Protein AF-A0A2M8NFA5-F1 (afdb_monomer_lite)

pLDDT: mean 77.97, std 10.09, range [34.38, 91.25]

Sequence (150 aa):
ASVTVLPGNRGNPVFRAIYAFKERSLENIYRLFPDPESSLLAGILLGVDTGLTKELQEAFKNTGTAHIIAISGFNISIIAALFVTFFSRFLGERRGRLLAILGIALYTFLVGADAAVVRAAIMGTLALLARQVGRRQMALNTLLGVALIM

Foldseek 3Di:
DDDDDDPDPDDDVLLVVLQVVLVVVLVVLCVVDPPPVSLQCCCAQQVRNVSDDPVNCVVCVVVVNNCNSHHALVSLLVLLVVQQVVQCVPVNNPRSLVRSLVVLVSSCVRSPVPPRSVLSSQLSNVVSVCVVVVHDDDSVVSVVVSVVVD

Secondary structure (DSSP, 8-state):
------S-S---HHHHHHHHHHHHHHHHHHHHS-TTHHHHHHHHHH---TT--HHHHHHHHHTT-HHHHS--HHHHHHHHHHHHHHHHHHH-HHHHHHHHHHHHHHHHHHHT--HHHHHHHHHHHHHHHHHHTTPPPPHHHHHHHHHHH-

Structure (mmCIF, N/CA/C/O backbone):
data_AF-A0A2M8NFA5-F1
#
_entry.id   AF-A0A2M8NFA5-F1
#
loop_
_atom_site.group_PDB
_atom_site.id
_atom_site.type_symbol
_atom_site.label_atom_id
_atom_site.label_alt_id
_atom_site.label_comp_id
_atom_site.label_asym_id
_atom_site.label_entity_id
_atom_site.label_seq_id
_atom_site.pdbx_PDB_ins_code
_atom_site.Cartn_x
_atom_site.Cartn_y
_atom_site.Cartn_z
_atom_site.occupancy
_atom_site.B_iso_or_equiv
_atom_site.auth_seq_id
_atom_site.auth_comp_id
_atom_site.auth_asym_id
_atom_site.auth_atom_id
_atom_site.pdbx_PDB_model_num
ATOM 1 N N . ALA A 1 1 ? 7.467 -15.597 -14.859 1.00 35.34 1 ALA A N 1
ATOM 2 C CA . ALA A 1 1 ? 7.487 -16.810 -14.014 1.00 35.34 1 ALA A CA 1
ATOM 3 C C . ALA A 1 1 ? 6.550 -17.849 -14.624 1.00 35.34 1 ALA A C 1
ATOM 5 O O . ALA A 1 1 ? 5.408 -17.509 -14.909 1.00 35.34 1 ALA A O 1
ATOM 6 N N . SER A 1 2 ? 7.021 -19.068 -14.895 1.00 34.38 2 SER A N 1
ATOM 7 C CA . SER A 1 2 ? 6.199 -20.166 -15.423 1.00 34.38 2 SER A CA 1
ATOM 8 C C . SER A 1 2 ? 5.375 -20.783 -14.289 1.00 34.38 2 SER A C 1
ATOM 10 O O . SER A 1 2 ? 5.902 -21.476 -13.419 1.00 34.38 2 SER A O 1
ATOM 12 N N . VAL A 1 3 ? 4.072 -20.497 -14.263 1.00 57.66 3 VAL A N 1
ATOM 13 C CA . VAL A 1 3 ? 3.146 -21.077 -13.282 1.00 57.66 3 VAL A CA 1
ATOM 14 C C . VAL A 1 3 ? 2.940 -22.548 -13.639 1.00 57.66 3 VAL A C 1
ATOM 16 O O . VAL A 1 3 ? 2.313 -22.872 -14.644 1.00 57.66 3 VAL A O 1
ATOM 19 N N . THR A 1 4 ? 3.508 -23.450 -12.839 1.00 56.16 4 THR A N 1
ATOM 20 C CA . THR A 1 4 ? 3.311 -24.894 -13.008 1.00 56.16 4 THR A CA 1
ATOM 21 C C . THR A 1 4 ? 2.006 -25.276 -12.322 1.00 56.16 4 THR A C 1
ATOM 23 O O . THR A 1 4 ? 1.894 -25.201 -11.099 1.00 56.16 4 THR A O 1
ATOM 26 N N . VAL A 1 5 ? 0.994 -25.639 -13.110 1.00 64.38 5 VAL A N 1
ATOM 27 C CA . VAL A 1 5 ? -0.315 -26.044 -12.589 1.00 64.38 5 VAL A CA 1
ATOM 28 C C . VAL A 1 5 ? -0.183 -27.440 -11.985 1.00 64.38 5 VAL A C 1
ATOM 30 O O . VAL A 1 5 ? -0.030 -28.427 -12.701 1.00 64.38 5 VAL A O 1
ATOM 33 N N . LEU A 1 6 ? -0.218 -27.525 -10.654 1.00 65.12 6 LEU A N 1
ATOM 34 C CA . LEU A 1 6 ? -0.248 -28.805 -9.953 1.00 65.12 6 LEU A CA 1
ATOM 35 C C . LEU A 1 6 ? -1.628 -29.466 -10.141 1.00 65.12 6 LEU A C 1
ATOM 37 O O . LEU A 1 6 ? -2.653 -28.790 -10.007 1.00 65.12 6 LEU A O 1
A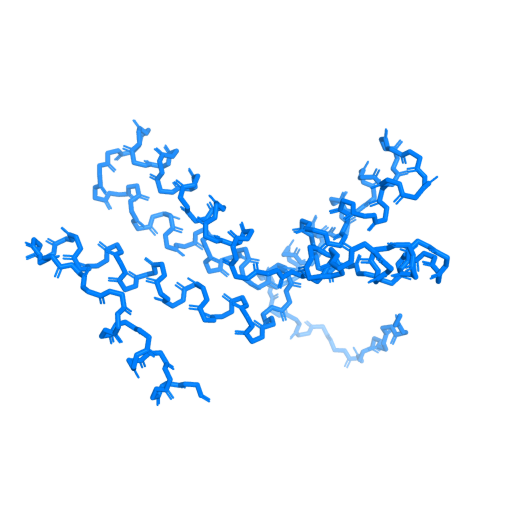TOM 41 N N . PRO A 1 7 ? -1.691 -30.776 -10.431 1.00 47.84 7 PRO A N 1
ATOM 42 C CA . PRO A 1 7 ? -2.951 -31.483 -10.607 1.00 47.84 7 PRO A CA 1
ATOM 43 C C . PRO A 1 7 ? -3.665 -31.614 -9.255 1.00 47.84 7 PRO A C 1
ATOM 45 O O . PRO A 1 7 ? -3.303 -32.427 -8.409 1.00 47.84 7 PRO A O 1
ATOM 48 N N . GLY A 1 8 ? -4.691 -30.791 -9.038 1.00 56.91 8 GLY A N 1
ATOM 49 C CA . GLY A 1 8 ? -5.527 -30.863 -7.845 1.00 56.91 8 GLY A CA 1
ATOM 50 C C . GLY A 1 8 ? -6.622 -29.802 -7.827 1.00 56.91 8 GLY A C 1
ATOM 51 O O . GLY A 1 8 ? -6.349 -28.610 -7.773 1.00 56.91 8 GLY A O 1
ATOM 52 N N . ASN A 1 9 ? -7.887 -30.224 -7.787 1.00 56.81 9 ASN A N 1
ATOM 53 C CA . ASN A 1 9 ? -9.048 -29.328 -7.681 1.00 56.81 9 ASN A CA 1
ATOM 54 C C . ASN A 1 9 ? -9.309 -28.863 -6.226 1.00 56.81 9 ASN A C 1
ATOM 56 O O . ASN A 1 9 ? -10.452 -28.696 -5.810 1.00 56.81 9 ASN A O 1
ATOM 60 N N . ARG A 1 10 ? -8.249 -28.724 -5.413 1.00 59.59 10 ARG A N 1
ATOM 61 C CA . ARG A 1 10 ? -8.302 -28.395 -3.972 1.00 59.59 10 ARG A CA 1
ATOM 62 C C . ARG A 1 10 ? -7.657 -27.039 -3.663 1.00 59.59 10 ARG A C 1
ATOM 64 O O . ARG A 1 10 ? -6.922 -26.898 -2.692 1.00 59.59 10 ARG A O 1
ATOM 71 N N . GLY A 1 11 ? -7.917 -26.035 -4.495 1.00 63.44 11 GLY A N 1
ATOM 72 C CA . GLY A 1 11 ? -7.564 -24.650 -4.178 1.00 63.44 11 GLY A CA 1
ATOM 73 C C . GLY A 1 11 ? -8.582 -24.038 -3.215 1.00 63.44 11 GLY A C 1
ATOM 74 O O . GLY A 1 11 ? -9.785 -24.219 -3.396 1.00 63.44 11 GLY A O 1
ATOM 75 N N . ASN A 1 12 ? -8.125 -23.296 -2.204 1.00 78.06 12 ASN A N 1
ATOM 76 C CA . ASN A 1 12 ? -9.026 -22.521 -1.350 1.00 78.06 12 ASN A CA 1
ATOM 77 C C . ASN A 1 12 ? -9.783 -21.489 -2.224 1.00 78.06 12 ASN A C 1
ATOM 79 O O . ASN A 1 12 ? -9.133 -20.694 -2.915 1.00 78.06 12 ASN A O 1
ATOM 83 N N . PRO A 1 13 ? -11.132 -21.484 -2.222 1.00 79.62 13 PRO A N 1
ATOM 84 C CA . PRO A 1 13 ? -11.934 -20.646 -3.116 1.00 79.62 13 PRO A CA 1
ATOM 85 C C . PRO A 1 13 ? -11.658 -19.149 -2.940 1.00 79.62 13 PRO A C 1
ATOM 87 O O . PRO A 1 13 ? -11.743 -18.395 -3.908 1.00 79.62 13 PRO A O 1
ATOM 90 N N . VAL A 1 14 ? -11.263 -18.725 -1.735 1.00 78.19 14 VAL A N 1
ATOM 91 C CA . VAL A 1 14 ? -10.894 -17.334 -1.444 1.00 78.19 14 VAL A CA 1
ATOM 92 C C . VAL A 1 14 ? -9.632 -16.942 -2.206 1.00 78.19 14 VAL A C 1
ATOM 94 O O . VAL A 1 14 ? -9.623 -15.934 -2.907 1.00 78.19 14 VAL A O 1
ATOM 97 N N . PHE A 1 15 ? -8.585 -17.766 -2.143 1.00 74.69 15 PHE A N 1
ATOM 98 C CA . PHE A 1 15 ? -7.342 -17.507 -2.873 1.00 74.69 15 PHE A CA 1
ATOM 99 C C . PHE A 1 15 ? -7.565 -17.525 -4.383 1.00 74.69 15 PHE A C 1
ATOM 101 O O . PHE A 1 15 ? -7.044 -16.665 -5.085 1.00 74.69 15 PHE A O 1
ATOM 108 N N . ARG A 1 16 ? -8.406 -18.437 -4.884 1.00 80.69 16 ARG A N 1
ATOM 109 C CA . ARG A 1 16 ? -8.787 -18.447 -6.301 1.00 80.69 16 ARG A CA 1
ATOM 110 C C . ARG A 1 16 ? -9.448 -17.132 -6.721 1.00 80.69 16 ARG A C 1
ATOM 112 O O . ARG A 1 16 ? -9.094 -16.594 -7.763 1.00 80.69 16 ARG A O 1
ATOM 119 N N . ALA A 1 17 ? -10.382 -16.613 -5.923 1.00 81.19 17 ALA A N 1
ATOM 120 C CA . ALA A 1 17 ? -11.039 -15.339 -6.208 1.00 81.19 17 ALA A CA 1
ATOM 121 C C . ALA A 1 17 ? -10.049 -14.161 -6.187 1.00 81.19 17 ALA A C 1
ATOM 123 O O . ALA A 1 17 ? -10.101 -13.306 -7.067 1.00 81.19 17 ALA A O 1
ATOM 124 N N . ILE A 1 18 ? -9.117 -14.147 -5.228 1.00 80.62 18 ILE A N 1
ATOM 125 C CA . ILE A 1 18 ? -8.066 -13.124 -5.127 1.00 80.62 18 ILE A CA 1
ATOM 126 C C . ILE A 1 18 ? -7.165 -13.141 -6.366 1.00 80.62 18 ILE A C 1
ATOM 128 O O . ILE A 1 18 ? -6.937 -12.092 -6.966 1.00 80.62 18 ILE A O 1
ATOM 132 N N . TYR A 1 19 ? -6.678 -14.314 -6.779 1.00 81.00 19 TYR A N 1
ATOM 133 C CA . TYR A 1 19 ? -5.815 -14.425 -7.956 1.00 81.00 19 TYR A CA 1
ATOM 134 C C . TYR A 1 19 ? -6.556 -14.093 -9.252 1.00 81.00 19 TYR A C 1
ATOM 136 O O . TYR A 1 19 ? -6.020 -13.357 -10.074 1.00 81.00 19 TYR A O 1
ATOM 144 N N . ALA A 1 20 ? -7.810 -14.527 -9.399 1.00 83.12 20 ALA A N 1
ATOM 145 C CA . ALA A 1 20 ? -8.634 -14.151 -10.548 1.00 83.12 20 ALA A CA 1
ATOM 146 C C . ALA A 1 20 ? -8.857 -12.628 -10.618 1.00 83.12 20 ALA A C 1
ATOM 148 O O . ALA A 1 20 ? -8.789 -12.030 -11.690 1.00 83.12 20 ALA A O 1
ATOM 149 N N . PHE A 1 21 ? -9.080 -11.975 -9.472 1.00 84.94 21 PHE A N 1
ATOM 150 C CA . PHE A 1 21 ? -9.185 -10.518 -9.407 1.00 84.94 21 PHE A CA 1
ATOM 151 C C . PHE A 1 21 ? -7.857 -9.824 -9.750 1.00 84.94 21 PHE A C 1
ATOM 153 O O . PHE A 1 21 ? -7.861 -8.818 -10.464 1.00 84.94 21 PHE A O 1
ATOM 160 N N . LYS A 1 22 ? -6.722 -10.370 -9.291 1.00 83.19 22 LYS A N 1
ATOM 161 C CA . LYS A 1 22 ? -5.381 -9.883 -9.649 1.00 83.19 22 LYS A CA 1
ATOM 162 C C . LYS A 1 22 ? -5.154 -9.951 -11.159 1.00 83.19 22 LYS A C 1
ATOM 164 O O . LYS A 1 22 ? -4.776 -8.946 -11.751 1.00 83.19 22 LYS A O 1
ATOM 169 N N . GLU A 1 23 ? -5.437 -11.094 -11.783 1.00 84.94 23 GLU A N 1
ATOM 170 C CA . GLU A 1 23 ? -5.310 -11.284 -13.235 1.00 84.94 23 GLU A CA 1
ATOM 171 C C . GLU A 1 23 ? -6.198 -10.316 -14.016 1.00 84.94 23 GLU A C 1
ATOM 173 O O . GLU A 1 23 ? -5.726 -9.654 -14.937 1.00 84.94 23 GLU A O 1
ATOM 178 N N . ARG A 1 24 ? -7.461 -10.153 -13.604 1.00 88.00 24 ARG A N 1
ATOM 179 C CA . ARG A 1 24 ? -8.380 -9.205 -14.244 1.00 88.00 24 ARG A CA 1
ATOM 180 C C . ARG A 1 24 ? -7.904 -7.758 -14.125 1.00 88.00 24 ARG A C 1
ATOM 182 O O . ARG A 1 24 ? -8.053 -6.978 -15.061 1.00 88.00 24 ARG A O 1
ATOM 189 N N . SER A 1 25 ? -7.333 -7.399 -12.978 1.00 85.88 25 SER A N 1
ATOM 190 C CA . SER A 1 25 ? -6.778 -6.063 -12.750 1.00 85.88 25 SER A CA 1
ATOM 191 C C . SER A 1 25 ? -5.541 -5.817 -13.613 1.00 85.88 25 SER A C 1
ATOM 193 O O . SER A 1 25 ? -5.435 -4.749 -14.208 1.00 85.88 25 SER A O 1
ATOM 195 N N . LEU A 1 26 ? -4.650 -6.809 -13.747 1.00 86.88 26 LEU A N 1
ATOM 196 C CA . LEU A 1 26 ? -3.503 -6.743 -14.660 1.00 86.88 26 LEU A CA 1
ATOM 197 C C . LEU A 1 26 ? -3.953 -6.573 -16.110 1.00 86.88 26 LEU A C 1
ATOM 199 O O . LEU A 1 26 ? -3.470 -5.679 -16.795 1.00 86.88 26 LEU A O 1
ATOM 203 N N . GLU A 1 27 ? -4.907 -7.391 -16.559 1.00 88.69 27 GLU A N 1
ATOM 204 C CA . GLU A 1 27 ? -5.457 -7.320 -17.916 1.00 88.69 27 GLU A CA 1
ATOM 205 C C . GLU A 1 27 ? -6.022 -5.923 -18.214 1.00 88.69 27 GLU A C 1
ATOM 207 O O . GLU A 1 27 ? -5.778 -5.362 -19.280 1.00 88.69 27 GLU A O 1
ATOM 212 N N . ASN A 1 28 ? -6.730 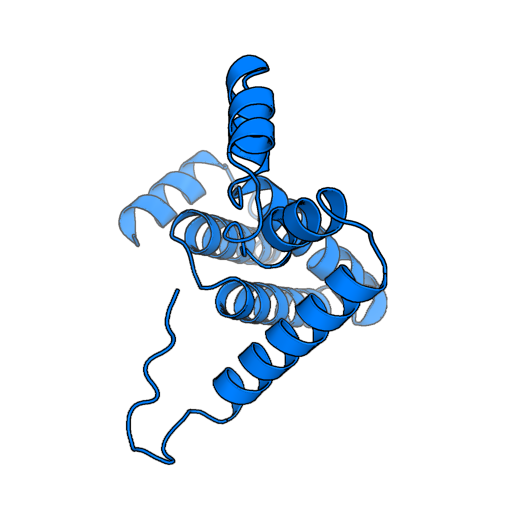-5.325 -17.252 1.00 90.19 28 ASN A N 1
ATOM 213 C CA . ASN A 1 28 ? -7.247 -3.966 -17.388 1.00 90.19 28 ASN A CA 1
ATOM 214 C C . ASN A 1 28 ? -6.129 -2.915 -17.440 1.00 90.19 28 ASN A C 1
ATOM 216 O O . ASN A 1 28 ? -6.202 -2.014 -18.270 1.00 90.19 28 ASN A O 1
ATOM 220 N N . ILE A 1 29 ? -5.098 -3.019 -16.595 1.00 88.44 29 ILE A N 1
ATOM 221 C CA . ILE A 1 29 ? -3.965 -2.076 -16.597 1.00 88.44 29 ILE A CA 1
ATOM 222 C C . ILE A 1 29 ? -3.243 -2.108 -17.949 1.00 88.44 29 ILE A C 1
ATOM 224 O O . ILE A 1 29 ? -3.054 -1.053 -18.548 1.00 88.44 29 ILE A O 1
ATOM 228 N N . TYR A 1 30 ? -2.922 -3.300 -18.461 1.00 88.44 30 TYR A N 1
ATOM 229 C CA . TYR A 1 30 ? -2.261 -3.472 -19.762 1.00 88.44 30 TYR A CA 1
ATOM 230 C C . TYR A 1 30 ? -3.121 -3.049 -20.958 1.00 88.44 30 TYR A C 1
ATOM 232 O O . TYR A 1 30 ? -2.596 -2.785 -22.033 1.00 88.44 30 TYR A O 1
ATOM 240 N N . ARG A 1 31 ? -4.447 -2.990 -20.799 1.00 91.06 31 ARG A N 1
ATOM 241 C CA . ARG A 1 31 ? -5.350 -2.471 -21.837 1.00 91.06 31 ARG A CA 1
ATOM 242 C C . ARG A 1 31 ? -5.501 -0.957 -21.804 1.00 91.06 31 ARG A C 1
ATOM 244 O O . ARG A 1 31 ? -5.742 -0.360 -22.847 1.00 91.06 31 ARG A O 1
ATOM 251 N N . LEU A 1 32 ? -5.450 -0.358 -20.617 1.00 91.25 32 LEU A N 1
ATOM 252 C CA . LEU A 1 32 ? -5.710 1.070 -20.425 1.00 91.25 32 LEU A CA 1
ATOM 253 C C . LEU A 1 32 ? -4.465 1.933 -20.631 1.00 91.25 32 LEU A C 1
ATOM 255 O O . LEU A 1 32 ? -4.603 3.092 -21.018 1.00 91.25 32 LEU A O 1
ATOM 259 N N . PHE A 1 33 ? -3.277 1.388 -20.372 1.00 89.31 33 PHE A N 1
ATOM 260 C CA . PHE A 1 33 ? -2.017 2.118 -20.455 1.00 89.31 33 PHE A CA 1
ATOM 261 C C . PHE A 1 33 ? -1.049 1.430 -21.423 1.00 89.31 33 PHE A C 1
ATOM 263 O O . PHE A 1 33 ? -1.019 0.199 -21.460 1.00 89.31 33 PHE A O 1
ATOM 270 N N . PRO A 1 34 ? -0.265 2.199 -22.200 1.00 89.19 34 PRO A N 1
ATOM 271 C CA . PRO A 1 34 ? 0.833 1.645 -22.978 1.00 89.19 34 PRO A CA 1
ATOM 272 C C . PRO A 1 34 ? 1.967 1.167 -22.059 1.00 89.19 34 PRO A C 1
ATOM 274 O O . PRO A 1 34 ? 2.082 1.592 -20.906 1.00 89.19 34 PRO A O 1
ATOM 277 N N . ASP A 1 35 ? 2.816 0.283 -22.584 1.00 83.94 35 ASP A N 1
ATOM 278 C CA . ASP A 1 35 ? 4.102 0.000 -21.954 1.00 83.94 35 ASP A CA 1
ATOM 279 C C . ASP A 1 35 ? 5.086 1.147 -22.248 1.00 83.94 35 ASP A C 1
ATOM 281 O O . ASP A 1 35 ? 5.120 1.643 -23.380 1.00 83.94 35 ASP A O 1
ATOM 285 N N . PRO A 1 36 ? 5.935 1.530 -21.274 1.00 85.06 36 PRO A N 1
ATOM 286 C CA . PRO A 1 36 ? 6.232 0.815 -20.027 1.00 85.06 36 PRO A CA 1
ATOM 287 C C . PRO A 1 36 ? 5.400 1.233 -18.795 1.00 85.06 36 PRO A C 1
ATOM 289 O O . PRO A 1 36 ? 5.600 0.680 -17.707 1.00 85.06 36 PRO A O 1
ATOM 292 N N . GLU A 1 37 ? 4.481 2.193 -18.922 1.00 86.62 37 GLU A N 1
ATOM 293 C CA . GLU A 1 37 ? 3.680 2.726 -17.814 1.00 86.62 37 GLU A CA 1
ATOM 294 C C . GLU A 1 37 ? 2.767 1.664 -17.190 1.00 86.62 37 GLU A C 1
ATOM 296 O O . GLU A 1 37 ? 2.660 1.587 -15.963 1.00 86.62 37 GLU A O 1
ATOM 301 N N . SER A 1 38 ? 2.154 0.805 -18.010 1.00 87.50 38 SER A N 1
ATOM 302 C CA . SER A 1 38 ? 1.361 -0.339 -17.541 1.00 87.50 38 SER A CA 1
ATOM 303 C C . SER A 1 38 ? 2.174 -1.286 -16.665 1.00 87.50 38 SER A C 1
ATOM 305 O O . SER A 1 38 ? 1.722 -1.675 -15.586 1.00 87.50 38 SER A O 1
ATOM 307 N N . SER A 1 39 ? 3.392 -1.620 -17.091 1.00 85.12 39 SER A N 1
ATOM 308 C CA . SER A 1 39 ? 4.297 -2.499 -16.347 1.00 85.12 39 SER A CA 1
ATOM 309 C C . SER A 1 39 ? 4.775 -1.866 -15.035 1.00 85.12 39 SER A C 1
ATOM 311 O O . SER A 1 39 ? 4.874 -2.552 -14.018 1.00 85.12 39 SER A O 1
ATOM 313 N N . LEU A 1 40 ? 4.996 -0.549 -15.015 1.00 86.00 40 LEU A N 1
ATOM 314 C CA . LEU A 1 40 ? 5.317 0.184 -13.789 1.00 86.00 40 LEU A CA 1
ATOM 315 C C . LEU A 1 40 ? 4.138 0.209 -12.807 1.00 86.00 40 LEU A C 1
ATOM 317 O O . LEU A 1 40 ? 4.319 -0.072 -11.621 1.00 86.00 40 LEU A O 1
ATOM 321 N N . LEU A 1 41 ? 2.925 0.492 -13.288 1.00 85.62 41 LEU A N 1
ATOM 322 C CA . LEU A 1 41 ? 1.712 0.472 -12.467 1.00 85.62 41 LEU A CA 1
ATOM 323 C C . LEU A 1 41 ? 1.417 -0.925 -11.913 1.00 85.62 41 LEU A C 1
ATOM 325 O O . LEU A 1 41 ? 1.057 -1.052 -10.742 1.00 85.62 41 LEU A O 1
ATOM 329 N N . ALA A 1 42 ? 1.603 -1.971 -12.720 1.00 84.94 42 ALA A N 1
ATOM 330 C CA . ALA A 1 42 ? 1.470 -3.359 -12.287 1.00 84.94 42 ALA A CA 1
ATOM 331 C C . ALA A 1 42 ? 2.472 -3.711 -11.172 1.00 84.94 42 ALA A C 1
ATOM 333 O O . ALA A 1 42 ? 2.093 -4.355 -10.189 1.00 84.94 42 ALA A O 1
ATOM 334 N N . GLY A 1 43 ? 3.714 -3.229 -11.272 1.00 83.00 43 GLY A N 1
ATOM 335 C CA . GLY A 1 43 ? 4.724 -3.361 -10.221 1.00 83.00 43 GLY A CA 1
ATOM 336 C C . GLY A 1 43 ? 4.296 -2.680 -8.923 1.00 83.00 43 GLY A C 1
ATOM 337 O O . GLY A 1 43 ? 4.228 -3.323 -7.878 1.00 83.00 43 GLY A O 1
ATOM 338 N N . ILE A 1 44 ? 3.910 -1.404 -9.001 1.00 80.88 44 ILE A N 1
ATOM 339 C CA . ILE A 1 44 ? 3.567 -0.576 -7.834 1.00 80.88 44 ILE A CA 1
ATOM 340 C C . ILE A 1 44 ? 2.291 -1.060 -7.123 1.00 80.88 44 ILE A C 1
ATOM 342 O O . ILE A 1 44 ? 2.245 -1.063 -5.890 1.00 80.88 44 ILE A O 1
ATOM 346 N N . LEU A 1 45 ? 1.252 -1.437 -7.877 1.00 81.19 45 LEU A N 1
ATOM 347 C CA . LEU A 1 45 ? -0.077 -1.755 -7.335 1.00 81.19 45 LEU A CA 1
ATOM 348 C C . LEU A 1 45 ? -0.294 -3.244 -7.065 1.00 81.19 45 LEU A C 1
ATOM 350 O O . LEU A 1 45 ? -1.030 -3.598 -6.148 1.00 81.19 45 LEU A O 1
ATOM 354 N N . LEU A 1 46 ? 0.284 -4.120 -7.887 1.00 80.81 46 LEU A N 1
ATOM 355 C CA . LEU A 1 46 ? -0.014 -5.558 -7.871 1.00 80.81 46 LEU A CA 1
ATOM 356 C C . LEU A 1 46 ? 1.216 -6.421 -7.565 1.00 80.81 46 LEU A C 1
ATOM 358 O O . LEU A 1 46 ? 1.077 -7.639 -7.420 1.00 80.81 46 LEU A O 1
ATOM 362 N N . GLY A 1 47 ? 2.395 -5.807 -7.444 1.00 78.12 47 GLY A N 1
ATOM 363 C CA . GLY A 1 47 ? 3.650 -6.488 -7.126 1.00 78.12 47 GLY A CA 1
ATOM 364 C C . GLY A 1 47 ? 4.189 -7.294 -8.292 1.00 78.12 47 GLY A C 1
ATOM 365 O O . GLY A 1 47 ? 4.875 -8.286 -8.082 1.00 78.12 47 GLY A O 1
ATOM 366 N N . VAL A 1 48 ? 3.815 -6.926 -9.519 1.00 78.44 48 VAL A N 1
ATOM 367 C CA . VAL A 1 48 ? 4.236 -7.630 -10.730 1.00 78.44 48 VAL A CA 1
ATOM 368 C C . VAL A 1 48 ? 5.269 -6.783 -11.453 1.00 78.44 48 VAL A C 1
ATOM 370 O O . VAL A 1 48 ? 4.930 -5.879 -12.206 1.00 78.44 48 VAL A O 1
ATOM 373 N N . ASP A 1 49 ? 6.540 -7.079 -11.213 1.00 72.88 49 ASP A N 1
ATOM 374 C CA . ASP A 1 49 ? 7.690 -6.376 -11.790 1.00 72.88 49 ASP A CA 1
ATOM 375 C C . ASP A 1 49 ? 8.242 -7.049 -13.061 1.00 72.88 49 ASP A C 1
ATOM 377 O O . ASP A 1 49 ? 9.097 -6.491 -13.747 1.00 72.88 49 ASP A O 1
ATOM 381 N N . THR A 1 50 ? 7.716 -8.220 -13.438 1.00 69.00 50 THR A N 1
ATOM 382 C CA . THR A 1 50 ? 8.215 -9.019 -14.572 1.00 69.00 50 THR A CA 1
ATOM 383 C C . THR A 1 50 ? 8.071 -8.349 -15.941 1.00 69.00 50 THR A C 1
ATOM 385 O O . THR A 1 50 ? 8.698 -8.806 -16.892 1.00 69.00 50 THR A O 1
ATOM 388 N N . GLY A 1 51 ? 7.237 -7.311 -16.060 1.00 71.12 51 GLY A N 1
ATOM 389 C CA . GLY A 1 51 ? 7.044 -6.547 -17.300 1.00 71.12 51 GLY A CA 1
ATOM 390 C C . GLY A 1 51 ? 8.034 -5.392 -17.498 1.00 71.12 51 GLY A C 1
ATOM 391 O O . GLY A 1 51 ? 8.083 -4.805 -18.573 1.00 71.12 51 GLY A O 1
ATOM 392 N N . LEU A 1 52 ? 8.836 -5.044 -16.485 1.00 80.94 52 LEU A N 1
ATOM 393 C CA . LEU A 1 52 ? 9.714 -3.875 -16.550 1.00 80.94 52 LEU A CA 1
ATOM 394 C C . LEU A 1 52 ? 10.976 -4.148 -17.370 1.00 80.94 52 LEU A C 1
ATOM 396 O O . LEU A 1 52 ? 11.790 -5.006 -17.015 1.00 80.94 52 LEU A O 1
ATOM 400 N N . THR A 1 53 ? 11.179 -3.359 -18.429 1.00 83.12 53 THR A N 1
ATOM 401 C CA . THR A 1 53 ? 12.385 -3.426 -19.263 1.00 83.12 53 THR A CA 1
ATOM 402 C C . THR A 1 53 ? 13.644 -3.130 -18.443 1.00 83.12 53 THR A C 1
ATOM 404 O O . THR A 1 53 ? 13.629 -2.351 -17.485 1.00 83.12 53 THR A O 1
ATOM 407 N N . LYS A 1 54 ? 14.768 -3.756 -18.816 1.00 81.81 54 LYS A N 1
ATOM 408 C CA . LYS A 1 54 ? 16.058 -3.553 -18.131 1.00 81.81 54 LYS A CA 1
ATOM 409 C C . LYS A 1 54 ? 16.506 -2.092 -18.171 1.00 81.81 54 LYS A C 1
ATOM 411 O O . LYS A 1 54 ? 16.986 -1.586 -17.166 1.00 81.81 54 LYS A O 1
ATOM 416 N N . GLU A 1 55 ? 16.274 -1.424 -19.295 1.00 84.56 55 GLU A N 1
ATOM 417 C CA . GLU A 1 55 ? 16.570 -0.002 -19.501 1.00 84.56 55 GLU A CA 1
ATOM 418 C C . GLU A 1 55 ? 15.825 0.881 -18.497 1.00 84.56 55 GLU A C 1
AT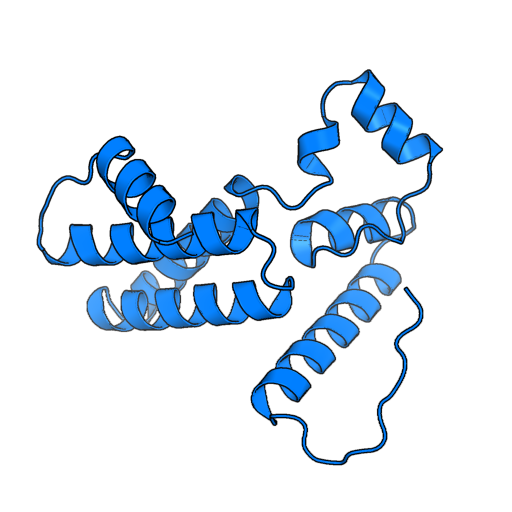OM 420 O O . GLU A 1 55 ? 16.420 1.762 -17.880 1.00 84.56 55 GLU A O 1
ATOM 425 N N . LEU A 1 56 ? 14.536 0.604 -18.263 1.00 82.56 56 LEU A N 1
ATOM 426 C CA . LEU A 1 56 ? 13.755 1.347 -17.283 1.00 82.56 56 LEU A CA 1
ATOM 427 C C . LEU A 1 56 ? 14.268 1.081 -15.864 1.00 82.56 56 LEU A C 1
ATOM 429 O O . LEU A 1 56 ? 14.482 2.018 -15.098 1.00 82.56 56 LEU A O 1
ATOM 433 N N . GLN A 1 57 ? 14.545 -0.179 -15.520 1.00 82.69 57 GLN A N 1
ATOM 434 C CA . GLN A 1 57 ? 15.133 -0.512 -14.220 1.00 82.69 57 GLN A CA 1
ATOM 435 C C . GLN A 1 57 ? 16.488 0.181 -14.000 1.00 82.69 57 GLN A C 1
ATOM 437 O O . GLN A 1 57 ? 16.764 0.641 -12.893 1.00 82.69 57 GLN A O 1
ATOM 442 N N . GLU A 1 58 ? 17.328 0.283 -15.030 1.00 85.75 58 GLU A N 1
ATOM 443 C CA . GLU A 1 58 ? 18.593 1.019 -14.976 1.00 85.75 58 GLU A CA 1
ATOM 444 C C . GLU A 1 58 ? 18.380 2.526 -14.825 1.00 85.75 58 GLU A C 1
ATOM 446 O O . GLU A 1 58 ? 19.052 3.144 -14.004 1.00 85.75 58 GLU A O 1
ATOM 451 N N . ALA A 1 59 ? 17.396 3.120 -15.502 1.00 86.31 59 ALA A N 1
ATOM 452 C CA . ALA A 1 59 ? 17.053 4.530 -15.323 1.00 86.31 59 ALA A CA 1
ATOM 453 C C . ALA A 1 59 ? 16.616 4.846 -13.875 1.00 86.31 59 ALA A C 1
ATOM 455 O O . ALA A 1 59 ? 17.083 5.817 -13.269 1.00 86.31 59 ALA A O 1
ATOM 456 N N . PHE A 1 60 ? 15.783 3.991 -13.272 1.00 85.25 60 PHE A N 1
ATOM 457 C CA . PHE A 1 60 ? 15.395 4.119 -11.861 1.00 85.25 60 PHE A CA 1
ATOM 458 C C . PHE A 1 60 ? 16.572 3.866 -10.902 1.00 85.25 60 PHE A C 1
ATOM 460 O O . PHE A 1 60 ? 16.668 4.510 -9.857 1.00 85.25 60 PHE A O 1
ATOM 467 N N . LYS A 1 61 ? 17.508 2.970 -11.240 1.00 86.31 61 LYS A N 1
ATOM 468 C CA . LYS A 1 61 ? 18.749 2.779 -10.464 1.00 86.31 61 LYS A CA 1
ATOM 469 C C . LYS A 1 61 ? 19.657 4.005 -10.536 1.00 86.31 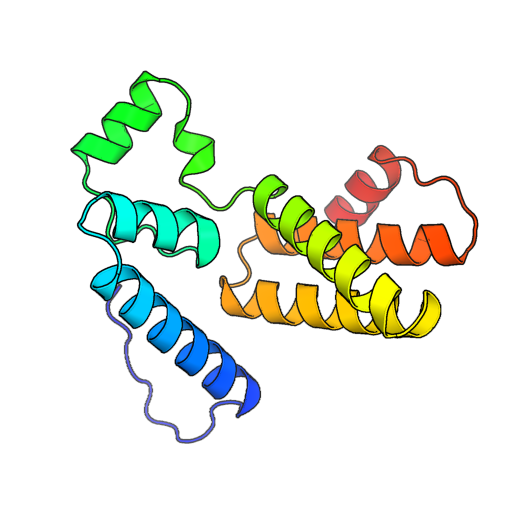61 LYS A C 1
ATOM 471 O O . LYS A 1 61 ? 20.111 4.469 -9.495 1.00 86.31 61 LYS A O 1
ATOM 476 N N . ASN A 1 62 ? 19.858 4.565 -11.726 1.00 89.75 62 ASN A N 1
ATOM 477 C CA . ASN A 1 62 ? 20.717 5.729 -11.958 1.00 89.75 62 ASN A CA 1
ATOM 478 C C . ASN A 1 62 ? 20.211 6.980 -11.230 1.00 89.75 62 ASN A C 1
ATOM 480 O O . ASN A 1 62 ? 21.002 7.804 -10.783 1.00 89.75 62 ASN A O 1
ATOM 484 N N . THR A 1 63 ? 18.895 7.103 -11.067 1.00 89.69 63 THR A N 1
ATOM 485 C CA . THR A 1 63 ? 18.261 8.193 -10.310 1.00 89.69 63 THR A CA 1
ATOM 486 C C . THR A 1 63 ? 18.094 7.887 -8.815 1.00 89.69 63 THR A C 1
ATOM 488 O O . THR A 1 63 ? 17.571 8.717 -8.077 1.00 89.69 63 THR A O 1
ATOM 491 N N . GLY A 1 64 ? 18.505 6.703 -8.343 1.00 83.38 64 GLY A N 1
ATOM 492 C CA . GLY A 1 64 ? 18.332 6.269 -6.949 1.00 83.38 64 GLY A CA 1
ATOM 493 C C . GLY A 1 64 ? 16.883 5.944 -6.549 1.00 83.38 64 GLY A C 1
ATOM 494 O O . GLY A 1 64 ? 16.594 5.687 -5.379 1.00 83.38 64 GLY A O 1
ATOM 495 N N . THR A 1 65 ? 15.955 5.917 -7.506 1.00 83.44 65 THR A N 1
ATOM 496 C CA . THR A 1 65 ? 14.513 5.714 -7.292 1.00 83.44 65 THR A CA 1
ATOM 497 C C . THR A 1 65 ? 14.057 4.264 -7.493 1.00 83.44 65 THR A C 1
ATOM 499 O O . THR A 1 65 ? 12.868 3.965 -7.425 1.00 83.44 65 THR A O 1
ATOM 502 N N . ALA A 1 66 ? 14.990 3.319 -7.647 1.00 79.75 66 ALA A N 1
ATOM 503 C CA . ALA A 1 66 ? 14.696 1.888 -7.796 1.00 79.75 66 ALA A CA 1
ATOM 504 C C . ALA A 1 66 ? 13.848 1.289 -6.655 1.00 79.75 66 ALA A C 1
ATOM 506 O O . ALA A 1 66 ? 13.116 0.325 -6.864 1.00 79.75 66 ALA A O 1
ATOM 507 N N . HIS A 1 67 ? 13.895 1.881 -5.460 1.00 74.62 67 HIS A N 1
ATOM 508 C CA . HIS A 1 67 ? 13.079 1.474 -4.314 1.00 74.62 67 HIS A CA 1
ATOM 509 C C . HIS A 1 67 ? 11.567 1.715 -4.503 1.00 74.62 67 HIS A C 1
ATOM 511 O O . HIS A 1 67 ? 10.778 1.175 -3.734 1.00 74.62 67 HIS A O 1
ATOM 517 N N . ILE A 1 68 ? 11.164 2.524 -5.492 1.00 72.25 68 ILE A N 1
ATOM 518 C CA . ILE A 1 68 ? 9.757 2.788 -5.839 1.00 72.25 68 ILE A CA 1
ATOM 519 C C . ILE A 1 68 ? 9.176 1.648 -6.686 1.00 72.25 68 ILE A C 1
ATOM 521 O O . ILE A 1 68 ? 7.987 1.352 -6.577 1.00 72.25 68 ILE A O 1
ATOM 525 N N . ILE A 1 69 ? 10.014 1.006 -7.510 1.00 68.38 69 ILE A N 1
ATOM 526 C CA . ILE A 1 69 ? 9.617 -0.104 -8.386 1.00 68.38 69 ILE A CA 1
ATOM 527 C C . ILE A 1 69 ? 9.219 -1.332 -7.563 1.00 68.38 69 ILE A C 1
ATOM 529 O O . ILE A 1 69 ? 8.216 -1.981 -7.852 1.00 68.38 69 ILE A O 1
ATOM 533 N N . ALA A 1 70 ? 10.016 -1.659 -6.546 1.00 65.38 70 ALA A N 1
ATOM 534 C CA . ALA A 1 70 ? 9.681 -2.726 -5.620 1.00 65.38 70 ALA A CA 1
ATOM 535 C C . ALA A 1 70 ? 8.531 -2.262 -4.722 1.00 65.38 70 ALA A C 1
ATOM 537 O O . ALA A 1 70 ? 8.541 -1.126 -4.241 1.00 65.38 70 ALA A O 1
ATOM 538 N N . ILE A 1 71 ? 7.558 -3.136 -4.447 1.00 66.69 71 ILE A N 1
ATOM 539 C CA . ILE A 1 71 ? 6.511 -2.803 -3.481 1.00 66.69 71 ILE A CA 1
ATOM 540 C C . ILE A 1 71 ? 7.153 -2.469 -2.139 1.00 66.69 71 ILE A C 1
ATOM 542 O O . ILE A 1 71 ? 7.695 -3.313 -1.422 1.00 66.69 71 ILE A O 1
ATOM 546 N N . SER A 1 72 ? 7.089 -1.185 -1.809 1.00 68.88 72 SER A N 1
ATOM 547 C CA . SER A 1 72 ? 7.619 -0.652 -0.572 1.00 68.88 72 SER A CA 1
ATOM 548 C C . SER A 1 72 ? 6.540 -0.691 0.511 1.00 68.88 72 SER A C 1
ATOM 550 O O . SER A 1 72 ? 5.339 -0.576 0.246 1.00 68.88 72 SER A O 1
ATOM 552 N N . GLY A 1 73 ? 6.965 -0.788 1.774 1.00 68.25 73 GLY A N 1
ATOM 553 C CA . GLY A 1 73 ? 6.055 -0.668 2.920 1.00 68.25 73 GLY A CA 1
ATOM 554 C C . GLY A 1 73 ? 5.297 0.670 2.958 1.00 68.25 73 GLY A C 1
ATOM 555 O O . GLY A 1 73 ? 4.245 0.768 3.591 1.00 68.25 73 GLY A O 1
ATOM 556 N N . PHE A 1 74 ? 5.790 1.691 2.247 1.00 74.62 74 PHE A N 1
ATOM 557 C CA . PHE A 1 74 ? 5.137 2.991 2.121 1.00 74.62 74 PHE A CA 1
ATOM 558 C C . PHE A 1 74 ? 3.858 2.923 1.279 1.00 74.62 74 PHE A C 1
ATOM 560 O O . PHE A 1 74 ? 2.811 3.370 1.745 1.00 74.62 74 PHE A O 1
ATOM 567 N N . ASN A 1 75 ? 3.901 2.281 0.104 1.00 77.94 75 ASN A N 1
ATOM 568 C CA . ASN A 1 75 ? 2.721 2.104 -0.758 1.00 77.94 75 ASN A CA 1
ATOM 569 C C . ASN A 1 75 ? 1.575 1.423 0.008 1.00 77.94 75 ASN A C 1
ATOM 571 O O . ASN A 1 75 ? 0.405 1.784 -0.097 1.00 77.94 75 ASN A O 1
ATOM 575 N N . ILE A 1 76 ? 1.936 0.477 0.866 1.00 78.12 76 ILE A N 1
ATOM 576 C CA . ILE A 1 76 ? 0.995 -0.308 1.665 1.00 78.12 76 ILE A CA 1
ATOM 577 C C . ILE A 1 76 ? 0.439 0.513 2.817 1.00 78.12 76 ILE A C 1
ATOM 579 O O . ILE A 1 76 ? -0.742 0.406 3.134 1.00 78.12 76 ILE A O 1
ATOM 583 N N . SER A 1 77 ? 1.265 1.370 3.413 1.00 77.25 77 SER A N 1
ATOM 584 C CA . SER A 1 77 ? 0.824 2.313 4.440 1.00 77.25 77 SER A CA 1
ATOM 585 C C . SER A 1 77 ? -0.197 3.309 3.880 1.00 77.25 77 SER A C 1
ATOM 587 O O . SER A 1 77 ? -1.191 3.595 4.548 1.00 77.25 77 SER A O 1
ATOM 589 N N . ILE A 1 78 ? -0.006 3.781 2.640 1.00 83.56 78 ILE A N 1
ATOM 590 C CA . ILE A 1 78 ? -0.986 4.626 1.940 1.00 83.56 78 ILE A CA 1
ATOM 591 C C . ILE A 1 78 ? -2.303 3.870 1.744 1.00 83.56 78 ILE A C 1
ATOM 593 O O . ILE A 1 78 ? -3.362 4.380 2.108 1.00 83.56 78 ILE A O 1
ATOM 597 N N . ILE A 1 79 ? -2.253 2.644 1.215 1.00 84.12 79 ILE A N 1
ATOM 598 C CA . ILE A 1 79 ? -3.460 1.838 0.969 1.00 84.12 79 ILE A CA 1
ATOM 599 C C . ILE A 1 79 ? -4.191 1.524 2.277 1.00 84.12 79 ILE A C 1
ATOM 601 O O . ILE A 1 79 ? -5.412 1.665 2.358 1.00 84.12 79 ILE A O 1
ATOM 605 N N . ALA A 1 80 ? -3.451 1.185 3.332 1.00 81.94 80 ALA A N 1
ATOM 606 C CA . ALA A 1 80 ? -4.001 0.986 4.664 1.00 81.94 80 ALA A CA 1
ATOM 607 C C . ALA A 1 80 ? -4.710 2.248 5.178 1.00 81.94 80 ALA A C 1
ATOM 609 O O . ALA A 1 80 ? -5.847 2.168 5.645 1.00 81.94 80 ALA A O 1
ATOM 610 N N . ALA A 1 81 ? -4.085 3.422 5.052 1.00 82.81 81 ALA A N 1
ATOM 611 C CA . ALA A 1 81 ? -4.692 4.690 5.450 1.00 82.81 81 ALA A CA 1
ATOM 612 C C . ALA A 1 81 ? -5.964 5.002 4.644 1.00 82.81 81 ALA A C 1
ATOM 614 O O . ALA A 1 81 ? -6.954 5.480 5.211 1.00 82.81 81 ALA A O 1
ATOM 615 N N . LEU A 1 82 ? -5.968 4.685 3.346 1.00 87.75 82 LEU A N 1
ATOM 616 C CA . LEU A 1 82 ? -7.112 4.885 2.462 1.00 87.75 82 LEU A CA 1
ATOM 617 C C . LEU A 1 82 ? -8.285 3.982 2.855 1.00 87.75 82 LEU A C 1
ATOM 619 O O . LEU A 1 82 ? -9.395 4.481 3.028 1.00 87.75 82 LEU A O 1
ATOM 623 N N . PHE A 1 83 ? -8.044 2.692 3.107 1.00 86.88 83 PHE A N 1
ATOM 624 C CA . PHE A 1 83 ? -9.074 1.779 3.614 1.00 86.88 83 PHE A CA 1
ATOM 625 C C . PHE A 1 83 ? -9.628 2.221 4.964 1.00 86.88 83 PHE A C 1
ATOM 627 O O . PHE A 1 83 ? -10.844 2.254 5.149 1.00 86.88 83 PHE A O 1
ATOM 634 N N . VAL A 1 84 ? -8.762 2.617 5.899 1.00 83.44 84 VAL A N 1
ATOM 635 C CA . VAL A 1 84 ? -9.196 3.100 7.216 1.00 83.44 84 VAL A CA 1
ATOM 636 C C . VAL A 1 84 ? -10.085 4.325 7.072 1.00 83.44 84 VAL A C 1
ATOM 638 O O . VAL A 1 84 ? -11.159 4.364 7.671 1.00 83.44 84 VAL A O 1
ATOM 641 N N . THR A 1 85 ? -9.669 5.302 6.268 1.00 84.38 85 THR A N 1
ATOM 642 C CA . THR A 1 85 ? -10.415 6.549 6.063 1.00 84.38 85 THR A CA 1
ATOM 643 C C . THR A 1 85 ? -11.750 6.280 5.381 1.00 84.38 85 THR A C 1
ATOM 645 O O . THR A 1 85 ? -12.790 6.724 5.867 1.00 84.38 85 THR A O 1
ATOM 648 N N . PHE A 1 86 ? -11.737 5.498 4.302 1.00 89.62 86 PHE A N 1
ATOM 649 C CA . PHE A 1 86 ? -12.923 5.164 3.526 1.00 89.62 86 PHE A CA 1
ATOM 650 C C . PHE A 1 86 ? -13.943 4.386 4.366 1.00 89.62 86 PHE A C 1
ATOM 652 O O . PHE A 1 86 ? -15.069 4.841 4.562 1.00 89.62 86 PHE A O 1
ATOM 659 N N . PHE A 1 87 ? -13.552 3.258 4.963 1.00 87.62 87 PHE A N 1
ATOM 660 C CA . PHE A 1 87 ? -14.491 2.438 5.728 1.00 87.62 87 PHE A CA 1
ATOM 661 C C . PHE A 1 87 ? -14.959 3.117 7.018 1.00 87.62 87 PHE A C 1
ATOM 663 O O . PHE A 1 87 ? -16.127 2.983 7.383 1.00 87.62 87 PHE A O 1
ATOM 670 N N . SER A 1 88 ? -14.099 3.883 7.699 1.00 83.88 88 SER A N 1
ATOM 671 C CA . SER A 1 88 ? -14.507 4.617 8.910 1.00 83.88 88 SER A CA 1
ATOM 672 C C . SER A 1 88 ? -15.488 5.743 8.598 1.00 83.88 88 SER A C 1
ATOM 674 O O . SER A 1 88 ? -16.386 5.997 9.401 1.00 83.88 88 SER A O 1
ATOM 676 N N . ARG A 1 89 ? -15.366 6.387 7.429 1.00 86.81 89 ARG A N 1
ATOM 677 C CA . ARG A 1 89 ? -16.274 7.458 7.000 1.00 86.81 89 ARG A CA 1
ATOM 678 C C . ARG A 1 89 ? -17.679 6.948 6.684 1.00 86.81 89 ARG A C 1
ATOM 680 O O . ARG A 1 89 ? -18.638 7.658 6.978 1.00 86.81 89 ARG A O 1
ATOM 687 N N . PHE A 1 90 ? -17.787 5.754 6.098 1.00 87.19 90 PHE A N 1
ATOM 688 C CA . PHE A 1 90 ? -19.059 5.177 5.650 1.00 87.19 90 PHE A CA 1
ATOM 689 C C . PHE A 1 90 ? -19.744 4.285 6.695 1.00 87.19 90 PHE A C 1
ATOM 691 O O . PHE A 1 90 ? -20.963 4.327 6.817 1.00 87.19 90 PHE A O 1
ATOM 698 N N . LEU A 1 91 ? -18.991 3.487 7.461 1.00 85.25 91 LEU A N 1
ATOM 699 C CA . LEU A 1 91 ? -19.552 2.498 8.400 1.00 85.25 91 LEU A CA 1
ATOM 700 C C . LEU A 1 91 ? -19.378 2.876 9.881 1.00 85.25 91 LEU A C 1
ATOM 702 O O . LEU A 1 91 ? -19.758 2.108 10.770 1.00 85.25 91 LEU A O 1
ATOM 706 N N . GLY A 1 92 ? -18.804 4.050 10.153 1.00 84.44 92 GLY A N 1
ATOM 707 C CA . GLY A 1 92 ? -18.453 4.517 11.491 1.00 84.44 92 GLY A CA 1
ATOM 708 C C . GLY A 1 92 ? -17.131 3.933 11.996 1.00 84.44 92 GLY A C 1
ATOM 709 O O . GLY A 1 92 ? -16.628 2.927 11.495 1.00 84.44 92 GLY A O 1
ATOM 710 N N . GLU A 1 93 ? -16.553 4.551 13.028 1.00 77.88 93 GLU A N 1
ATOM 711 C CA . GLU A 1 93 ? -15.169 4.270 13.431 1.00 77.88 93 GLU A CA 1
ATOM 712 C C . GLU A 1 93 ? -14.903 2.814 13.839 1.00 77.88 93 GLU A C 1
ATOM 714 O O . GLU A 1 93 ? -13.824 2.292 13.570 1.00 77.88 93 GLU A O 1
ATOM 719 N N . ARG A 1 94 ? -15.835 2.147 14.534 1.00 79.81 94 ARG A N 1
ATOM 720 C CA . ARG A 1 94 ? -15.604 0.778 15.040 1.00 79.81 94 ARG A CA 1
ATOM 721 C C . ARG A 1 94 ? -15.696 -0.268 13.927 1.00 79.81 94 ARG A C 1
ATOM 723 O O . ARG A 1 94 ? -14.779 -1.067 13.766 1.00 79.81 94 ARG A O 1
ATOM 730 N N . ARG A 1 95 ? -16.783 -0.249 13.146 1.00 84.75 95 ARG A N 1
ATOM 731 C CA . ARG A 1 95 ? -16.995 -1.200 12.037 1.00 84.75 95 ARG A CA 1
ATOM 732 C C . ARG A 1 95 ? -16.044 -0.919 10.876 1.00 84.75 95 ARG A C 1
ATOM 734 O O . ARG A 1 95 ? -15.505 -1.856 10.296 1.00 84.75 95 ARG A O 1
ATOM 741 N N . GLY A 1 96 ? -15.780 0.357 10.597 1.00 85.31 96 GLY A N 1
ATOM 742 C CA . GLY A 1 96 ? -14.861 0.769 9.547 1.00 85.31 96 GLY A CA 1
ATOM 743 C C . GLY A 1 96 ? -13.427 0.300 9.780 1.00 85.31 96 GLY A C 1
ATOM 744 O O . GLY A 1 96 ? -12.790 -0.195 8.856 1.00 85.31 96 GLY A O 1
ATOM 745 N N . ARG A 1 97 ? -12.936 0.350 11.026 1.00 81.38 97 ARG A N 1
ATOM 746 C CA . ARG A 1 97 ? -11.608 -0.182 11.377 1.00 81.38 97 ARG A CA 1
ATOM 747 C C . ARG A 1 97 ? -11.492 -1.694 11.188 1.00 81.38 97 ARG A C 1
ATOM 749 O O . ARG A 1 97 ? -10.487 -2.143 10.648 1.00 81.38 97 ARG A O 1
ATOM 756 N N . LEU A 1 98 ? -12.504 -2.468 11.590 1.00 85.44 98 LEU A N 1
ATOM 757 C CA . LEU A 1 98 ? -12.509 -3.925 11.385 1.00 85.44 98 LEU A CA 1
ATOM 758 C C . LEU A 1 98 ? -12.474 -4.283 9.894 1.00 85.44 98 LEU A C 1
ATOM 760 O O . LEU A 1 98 ? -11.686 -5.131 9.481 1.00 85.44 98 LEU A O 1
ATOM 764 N N . LEU A 1 99 ? -13.276 -3.590 9.082 1.00 87.00 99 LEU A N 1
ATOM 765 C CA . LEU A 1 99 ? -13.271 -3.766 7.629 1.00 87.00 99 LEU A CA 1
ATOM 766 C C . LEU A 1 99 ? -11.953 -3.322 6.992 1.00 87.00 99 LEU A C 1
ATOM 768 O O . LEU A 1 99 ? -11.486 -3.972 6.064 1.00 87.00 99 LEU A O 1
ATOM 772 N N . ALA A 1 100 ? -11.317 -2.273 7.512 1.00 86.25 100 ALA A N 1
ATOM 773 C CA . ALA A 1 100 ? -10.009 -1.845 7.037 1.00 86.25 100 ALA A CA 1
ATOM 774 C C . ALA A 1 100 ? -8.919 -2.887 7.320 1.00 86.25 100 ALA A C 1
ATOM 776 O O . ALA A 1 100 ? -8.131 -3.177 6.427 1.00 86.25 100 ALA A O 1
ATOM 777 N N . ILE A 1 101 ? -8.902 -3.499 8.511 1.00 85.94 101 ILE A N 1
ATOM 778 C CA . ILE A 1 101 ? -7.973 -4.598 8.832 1.00 85.94 101 ILE A CA 1
ATOM 779 C C . ILE A 1 101 ? -8.193 -5.773 7.872 1.00 85.94 101 ILE A C 1
ATOM 781 O O . ILE A 1 101 ? -7.234 -6.289 7.300 1.00 85.94 101 ILE A O 1
ATOM 785 N N . LEU A 1 102 ? -9.454 -6.155 7.642 1.00 88.19 102 LEU A N 1
ATOM 786 C CA . LEU A 1 102 ? -9.794 -7.213 6.690 1.00 88.19 102 LEU A CA 1
ATOM 787 C C . LEU A 1 102 ? -9.346 -6.861 5.261 1.00 88.19 102 LEU A C 1
ATOM 789 O O . LEU A 1 102 ? -8.783 -7.707 4.570 1.00 88.19 102 LEU A O 1
ATOM 793 N N . GLY A 1 103 ? -9.543 -5.612 4.834 1.00 86.62 103 GLY A N 1
ATOM 794 C CA . GLY A 1 103 ? -9.108 -5.113 3.529 1.00 86.62 103 GLY A CA 1
ATOM 795 C C . GLY A 1 103 ? -7.588 -5.125 3.362 1.00 86.62 103 GLY A C 1
ATOM 796 O O . GLY A 1 103 ? -7.092 -5.570 2.331 1.00 86.62 103 GLY A O 1
ATOM 797 N N . ILE A 1 104 ? -6.836 -4.708 4.386 1.00 86.19 104 ILE A N 1
ATOM 798 C CA . ILE A 1 104 ? -5.365 -4.757 4.395 1.00 86.19 104 ILE A CA 1
ATOM 799 C C . ILE A 1 104 ? -4.875 -6.206 4.301 1.00 86.19 104 ILE A C 1
ATOM 801 O O . ILE A 1 104 ? -3.958 -6.493 3.530 1.00 86.19 104 ILE A O 1
ATOM 805 N N . ALA A 1 105 ? -5.492 -7.129 5.046 1.00 85.69 105 ALA A N 1
ATOM 806 C CA . ALA A 1 105 ? -5.153 -8.547 4.981 1.00 85.69 105 ALA A CA 1
ATOM 807 C C . ALA A 1 105 ? -5.415 -9.117 3.579 1.00 85.69 105 ALA A C 1
ATOM 809 O O . ALA A 1 105 ? -4.533 -9.740 2.992 1.00 85.69 105 ALA A O 1
ATOM 810 N N . LEU A 1 106 ? -6.587 -8.835 3.001 1.00 84.88 106 LEU A N 1
ATOM 811 C CA . LEU A 1 106 ? -6.939 -9.273 1.650 1.00 84.88 106 LEU A CA 1
ATOM 812 C C . LEU A 1 106 ? -5.961 -8.727 0.599 1.00 84.88 106 LEU A C 1
ATOM 814 O O . LEU A 1 106 ? -5.489 -9.474 -0.256 1.00 84.88 106 LEU A O 1
ATOM 818 N N . TYR A 1 107 ? -5.616 -7.442 0.697 1.00 83.38 107 TYR A N 1
ATOM 819 C CA . TYR A 1 107 ? -4.644 -6.797 -0.182 1.00 83.38 107 TYR A CA 1
ATOM 820 C C . TYR A 1 107 ? -3.240 -7.404 -0.043 1.00 83.38 107 TYR A C 1
ATOM 822 O O . TYR A 1 107 ? -2.557 -7.626 -1.039 1.00 83.38 107 TYR A O 1
ATOM 830 N N . THR A 1 108 ? -2.829 -7.749 1.179 1.00 83.44 108 THR A N 1
ATOM 831 C CA . THR A 1 108 ? -1.540 -8.409 1.438 1.00 83.44 108 THR A CA 1
ATOM 832 C C . THR A 1 108 ? -1.435 -9.738 0.691 1.00 83.44 108 THR A C 1
ATOM 834 O O . THR A 1 108 ? -0.430 -9.996 0.027 1.00 83.44 108 THR A O 1
ATOM 837 N N . PHE A 1 109 ? -2.492 -10.555 0.731 1.00 81.69 109 PHE A N 1
ATOM 838 C CA . PHE A 1 109 ? -2.550 -11.806 -0.029 1.00 81.69 109 PHE A CA 1
ATOM 839 C C . PHE A 1 109 ? -2.599 -11.580 -1.543 1.00 81.69 109 PHE A C 1
ATOM 841 O O . PHE A 1 109 ? -1.969 -12.327 -2.288 1.00 81.69 109 PHE A O 1
ATOM 848 N N . LEU A 1 110 ? -3.304 -10.544 -2.000 1.00 80.19 110 LEU A N 1
ATOM 849 C CA . LEU A 1 110 ? -3.398 -10.182 -3.417 1.00 80.19 110 LEU A CA 1
ATOM 850 C C . LEU A 1 110 ? -2.030 -9.826 -4.006 1.00 80.19 110 LEU A C 1
ATOM 852 O O . LEU A 1 110 ? -1.665 -10.289 -5.089 1.00 80.19 110 LEU A O 1
ATOM 856 N N . VAL A 1 111 ? -1.250 -9.032 -3.282 1.00 77.25 111 VAL A N 1
ATOM 857 C CA . VAL A 1 111 ? 0.075 -8.609 -3.736 1.00 77.25 111 VAL A CA 1
ATOM 858 C C . VAL A 1 111 ? 1.067 -9.777 -3.771 1.00 77.25 111 VAL A C 1
ATOM 860 O O . VAL A 1 111 ? 1.900 -9.820 -4.669 1.00 77.25 111 VAL A O 1
ATOM 863 N N . GLY A 1 112 ? 0.911 -10.779 -2.903 1.00 74.31 112 GLY A N 1
ATOM 864 C CA . GLY A 1 112 ? 1.793 -11.954 -2.843 1.00 74.31 112 GLY A CA 1
ATOM 865 C C . GLY A 1 112 ? 2.490 -12.146 -1.496 1.00 74.31 112 GLY A C 1
ATOM 866 O O . GLY A 1 112 ? 3.347 -13.013 -1.382 1.00 74.31 112 GLY A O 1
ATOM 867 N N . ALA A 1 113 ? 2.097 -11.376 -0.475 1.00 73.19 113 ALA A N 1
ATOM 868 C CA . ALA A 1 113 ? 2.608 -11.467 0.891 1.00 73.19 113 ALA A CA 1
ATOM 869 C C . ALA A 1 113 ? 4.141 -11.342 1.021 1.00 73.19 113 ALA A C 1
ATOM 871 O O . ALA A 1 113 ? 4.745 -11.995 1.871 1.00 73.19 113 ALA A O 1
ATOM 872 N N . ASP A 1 114 ? 4.768 -10.461 0.233 1.00 75.06 114 ASP A N 1
ATOM 873 C CA . ASP A 1 114 ? 6.185 -10.124 0.412 1.00 75.06 114 ASP A CA 1
ATOM 874 C C . ASP A 1 114 ? 6.489 -9.677 1.847 1.00 75.06 114 ASP A C 1
ATOM 876 O O . ASP A 1 114 ? 5.664 -9.055 2.523 1.00 75.06 114 ASP A O 1
ATOM 880 N N . ALA A 1 115 ? 7.718 -9.915 2.310 1.00 76.31 115 ALA A N 1
ATOM 881 C CA . ALA A 1 115 ? 8.118 -9.593 3.681 1.00 76.31 115 ALA A CA 1
ATOM 882 C C . ALA A 1 115 ? 7.889 -8.109 4.038 1.00 76.31 115 ALA A C 1
ATOM 884 O O . ALA A 1 115 ? 7.474 -7.786 5.151 1.00 76.31 115 ALA A O 1
ATOM 885 N N . ALA A 1 116 ? 8.112 -7.187 3.094 1.00 74.62 116 ALA A N 1
ATOM 886 C CA . ALA A 1 116 ? 7.819 -5.765 3.293 1.00 74.62 116 ALA A CA 1
ATOM 887 C C . ALA A 1 116 ? 6.315 -5.493 3.468 1.00 74.62 116 ALA A C 1
ATOM 889 O O . ALA A 1 116 ? 5.935 -4.628 4.263 1.00 74.62 116 ALA A O 1
ATOM 890 N N . VAL A 1 117 ? 5.476 -6.261 2.769 1.00 77.44 117 VAL A N 1
ATOM 891 C CA . VAL A 1 117 ? 4.018 -6.145 2.806 1.00 77.44 117 VAL A CA 1
ATOM 892 C C . VAL A 1 117 ? 3.457 -6.625 4.122 1.00 77.44 117 VAL A C 1
ATOM 894 O O . VAL A 1 117 ? 2.693 -5.908 4.769 1.00 77.44 117 VAL A O 1
ATO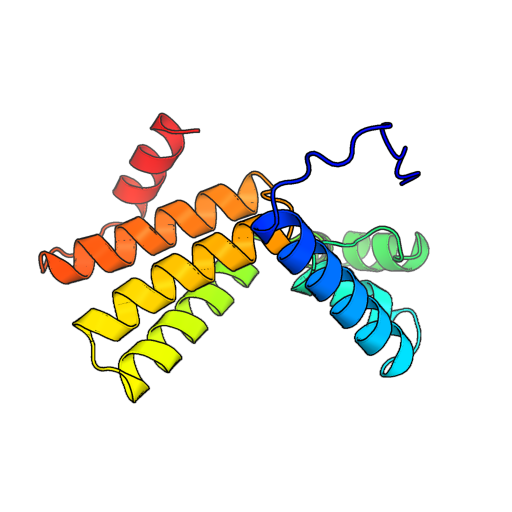M 897 N N . VAL A 1 118 ? 3.908 -7.794 4.562 1.00 80.94 118 VAL A N 1
ATOM 898 C CA . VAL A 1 118 ? 3.493 -8.380 5.833 1.00 80.94 118 VAL A CA 1
ATOM 899 C C . VAL A 1 118 ? 3.877 -7.464 6.998 1.00 80.94 118 VAL A C 1
ATOM 901 O O . VAL A 1 118 ? 3.029 -7.176 7.843 1.00 80.94 118 VAL A O 1
ATOM 904 N N . ARG A 1 119 ? 5.096 -6.898 7.004 1.00 79.38 119 ARG A N 1
ATOM 905 C CA . ARG A 1 119 ? 5.508 -5.912 8.023 1.00 79.38 119 ARG A CA 1
ATOM 906 C C . ARG A 1 119 ? 4.563 -4.715 8.080 1.00 79.38 119 ARG A C 1
ATOM 908 O O . ARG A 1 119 ? 4.088 -4.365 9.159 1.00 79.38 119 ARG A O 1
ATOM 915 N N . ALA A 1 120 ? 4.280 -4.097 6.934 1.00 78.06 120 ALA A N 1
ATOM 916 C CA . ALA A 1 120 ? 3.407 -2.928 6.866 1.00 78.06 120 ALA A CA 1
ATOM 917 C C . ALA A 1 120 ? 1.970 -3.256 7.317 1.00 78.06 120 ALA A C 1
ATOM 919 O O . ALA A 1 120 ? 1.363 -2.474 8.050 1.00 78.06 120 ALA A O 1
ATOM 920 N N . ALA A 1 121 ? 1.451 -4.434 6.959 1.00 81.31 121 ALA A N 1
ATOM 921 C CA . ALA A 1 121 ? 0.133 -4.898 7.382 1.00 81.31 121 ALA A CA 1
ATOM 922 C C . ALA A 1 121 ? 0.044 -5.124 8.902 1.00 81.31 121 ALA A C 1
ATOM 924 O O . ALA A 1 121 ? -0.923 -4.686 9.538 1.00 81.31 121 ALA A O 1
ATOM 925 N N . ILE A 1 122 ? 1.063 -5.748 9.507 1.00 82.19 122 ILE A N 1
ATOM 926 C CA . ILE A 1 122 ? 1.131 -5.953 10.962 1.00 82.19 122 ILE A CA 1
ATOM 927 C C . ILE A 1 122 ? 1.227 -4.601 11.675 1.00 82.19 122 ILE A C 1
ATOM 929 O O . ILE A 1 122 ? 0.451 -4.337 12.593 1.00 82.19 122 ILE A O 1
ATOM 933 N N . MET A 1 123 ? 2.118 -3.712 11.223 1.00 79.56 123 MET A N 1
ATOM 934 C CA . MET A 1 123 ? 2.253 -2.363 11.783 1.00 79.56 123 MET A CA 1
ATOM 935 C C . MET A 1 123 ? 0.945 -1.573 11.721 1.00 79.56 123 MET A C 1
ATOM 937 O O . MET A 1 123 ? 0.537 -0.981 12.722 1.00 79.56 123 MET A O 1
ATOM 941 N N . GLY A 1 124 ? 0.266 -1.596 10.570 1.00 77.38 124 GLY A N 1
ATOM 942 C CA . GLY A 1 124 ? -1.022 -0.934 10.379 1.00 77.38 124 GLY A CA 1
ATOM 943 C C . GLY A 1 124 ? -2.104 -1.498 11.300 1.00 77.38 124 GLY A C 1
ATOM 944 O O . GLY A 1 124 ? -2.827 -0.741 11.945 1.00 77.38 124 GLY A O 1
ATOM 945 N N . THR A 1 125 ? -2.171 -2.822 11.442 1.00 80.75 125 THR A N 1
ATOM 946 C CA . THR A 1 125 ? -3.137 -3.486 12.331 1.00 80.75 125 THR A CA 1
ATOM 947 C C . THR A 1 125 ? -2.888 -3.120 13.793 1.00 80.75 125 THR A C 1
ATOM 949 O O . THR A 1 125 ? -3.809 -2.686 14.489 1.00 80.75 125 THR A O 1
ATOM 952 N N . LEU A 1 126 ? -1.633 -3.206 14.248 1.00 80.12 126 LEU A N 1
ATOM 953 C CA . LEU A 1 126 ? -1.238 -2.789 15.594 1.00 80.12 126 LEU A CA 1
ATOM 954 C C . LEU A 1 126 ? -1.571 -1.316 15.841 1.00 80.12 126 LEU A C 1
ATOM 956 O O . LEU A 1 126 ? -2.001 -0.963 16.939 1.00 80.12 126 LEU A O 1
ATOM 960 N N . ALA A 1 127 ? -1.445 -0.467 14.819 1.00 76.19 127 ALA A N 1
ATOM 961 C CA . ALA A 1 127 ? -1.784 0.941 14.935 1.00 76.19 127 ALA A CA 1
ATOM 962 C C . ALA A 1 127 ? -3.263 1.222 15.129 1.00 76.19 127 ALA A C 1
ATOM 964 O O . ALA A 1 127 ? -3.651 2.024 15.985 1.00 76.19 127 ALA A O 1
ATOM 965 N N . LEU A 1 128 ? -4.107 0.517 14.388 1.00 74.06 128 LEU A N 1
ATOM 966 C CA . LEU A 1 128 ? -5.550 0.642 14.535 1.00 74.06 128 LEU A CA 1
ATOM 967 C C . LEU A 1 128 ? -6.028 0.133 15.898 1.00 74.06 128 LEU A C 1
ATOM 969 O O . LEU A 1 128 ? -6.893 0.768 16.512 1.00 74.06 128 LEU A O 1
ATOM 973 N N . LEU A 1 129 ? -5.422 -0.947 16.397 1.00 75.81 129 LEU A N 1
ATOM 974 C CA . LEU A 1 129 ? -5.696 -1.490 17.727 1.00 75.81 129 LEU A CA 1
ATOM 975 C C . LEU A 1 129 ? -5.218 -0.548 18.841 1.00 75.81 129 LEU A C 1
ATOM 977 O O . LEU A 1 129 ? -5.982 -0.252 19.758 1.00 75.81 129 LEU A O 1
ATOM 981 N N . ALA A 1 130 ? -4.004 0.003 18.744 1.00 75.31 130 ALA A N 1
ATOM 982 C CA . ALA A 1 130 ? -3.468 0.941 19.734 1.00 75.31 130 ALA A CA 1
ATOM 983 C C . ALA A 1 130 ? -4.354 2.189 19.886 1.00 75.31 130 ALA A C 1
ATOM 985 O O . ALA A 1 130 ? -4.649 2.617 21.007 1.00 75.31 130 ALA A O 1
ATOM 986 N N . ARG A 1 131 ? -4.862 2.719 18.763 1.00 69.31 131 ARG A N 1
ATOM 987 C CA . ARG A 1 131 ? -5.828 3.829 18.763 1.00 69.31 131 ARG A CA 1
ATOM 988 C C . ARG A 1 131 ? -7.156 3.464 19.426 1.00 69.31 131 ARG A C 1
ATOM 990 O O . ARG A 1 131 ? -7.804 4.340 19.985 1.00 69.31 131 ARG A O 1
ATOM 997 N N . GLN A 1 132 ? -7.573 2.199 19.392 1.00 66.69 132 GLN A N 1
ATOM 998 C CA . GLN A 1 132 ? -8.797 1.739 20.057 1.00 66.69 132 GLN A CA 1
ATOM 999 C C . GLN A 1 132 ? -8.659 1.682 21.581 1.00 66.69 132 GLN A C 1
ATOM 1001 O O . GLN A 1 132 ? -9.628 1.949 22.284 1.00 66.69 132 GLN A O 1
ATOM 1006 N N . VAL A 1 133 ? -7.454 1.398 22.077 1.00 73.00 133 VAL A N 1
ATOM 1007 C CA . VAL A 1 133 ? -7.125 1.390 23.513 1.00 73.00 133 VAL A CA 1
ATOM 1008 C C . VAL A 1 133 ? -6.797 2.808 24.027 1.00 73.00 133 VAL A C 1
ATOM 1010 O O . VAL A 1 133 ? -6.519 2.996 25.206 1.00 73.00 133 VAL A O 1
ATOM 1013 N N . GLY A 1 134 ? -6.825 3.832 23.162 1.00 59.88 134 GLY A N 1
ATOM 1014 C CA . GLY A 1 134 ? -6.526 5.221 23.534 1.00 59.88 134 GLY A CA 1
ATOM 1015 C C . GLY A 1 134 ? -5.045 5.483 23.829 1.00 59.88 134 GLY A C 1
ATOM 1016 O O . GLY A 1 134 ? -4.701 6.507 24.415 1.00 59.88 134 GLY A O 1
ATOM 1017 N N . ARG A 1 135 ? -4.146 4.571 23.435 1.00 62.66 135 ARG A N 1
ATOM 1018 C CA . ARG A 1 135 ? -2.709 4.700 23.701 1.00 62.66 135 ARG A CA 1
ATOM 1019 C C . ARG A 1 135 ? -2.009 5.406 22.547 1.00 62.66 135 ARG A C 1
ATOM 1021 O O . ARG A 1 135 ? -2.174 5.037 21.385 1.00 62.66 135 ARG A O 1
ATOM 1028 N N . ARG A 1 136 ? -1.164 6.390 22.876 1.00 52.59 136 ARG A N 1
ATOM 1029 C CA . ARG A 1 136 ? -0.203 6.970 21.928 1.00 52.59 136 ARG A CA 1
ATOM 1030 C C . ARG A 1 136 ? 0.762 5.871 21.497 1.00 52.59 136 ARG A C 1
ATOM 1032 O O . ARG A 1 136 ? 1.460 5.287 22.322 1.00 52.59 136 ARG A O 1
ATOM 1039 N N . GLN A 1 137 ? 0.767 5.566 20.211 1.00 58.91 137 GLN A N 1
ATOM 1040 C CA . GLN A 1 137 ? 1.610 4.522 19.663 1.00 58.91 137 GLN A CA 1
ATOM 1041 C C . GLN A 1 137 ? 2.975 5.107 19.292 1.00 58.91 137 GLN A C 1
ATOM 1043 O O . GLN A 1 137 ? 3.057 6.041 18.498 1.00 58.91 137 GLN A O 1
ATOM 1048 N N . MET A 1 138 ? 4.050 4.565 19.866 1.00 64.50 138 MET A N 1
ATOM 1049 C CA . MET A 1 138 ? 5.415 4.861 19.424 1.00 64.50 138 MET A CA 1
ATOM 1050 C C . MET A 1 138 ? 5.787 3.902 18.293 1.00 64.50 138 MET A C 1
ATOM 1052 O O . MET A 1 138 ? 5.683 2.681 18.446 1.00 64.50 138 MET A O 1
ATOM 1056 N N . ALA A 1 139 ? 6.235 4.456 17.164 1.00 64.44 139 ALA A N 1
ATOM 1057 C CA . ALA A 1 139 ? 6.640 3.685 15.989 1.00 64.44 139 ALA A CA 1
ATOM 1058 C C . ALA A 1 139 ? 7.718 2.635 16.325 1.00 64.44 139 ALA A C 1
ATOM 1060 O O . ALA A 1 139 ? 7.644 1.509 15.840 1.00 64.44 139 ALA A O 1
ATOM 1061 N N . LEU A 1 140 ? 8.644 2.958 17.238 1.00 67.94 140 LEU A N 1
ATOM 1062 C CA . LEU A 1 140 ? 9.714 2.059 17.691 1.00 67.94 140 LEU A CA 1
ATOM 1063 C C . LEU A 1 140 ? 9.200 0.790 18.385 1.00 67.94 140 LEU A C 1
ATOM 1065 O O . LEU A 1 140 ? 9.683 -0.299 18.095 1.00 67.94 140 LEU A O 1
ATOM 1069 N N . ASN A 1 141 ? 8.180 0.891 19.242 1.00 72.25 141 ASN A N 1
ATOM 1070 C CA . ASN A 1 141 ? 7.625 -0.281 19.934 1.00 72.25 141 ASN A CA 1
ATOM 1071 C C . ASN A 1 141 ? 6.925 -1.226 18.954 1.00 72.25 141 ASN A C 1
ATOM 1073 O O . ASN A 1 141 ? 6.959 -2.442 19.112 1.00 72.25 141 ASN A O 1
ATOM 1077 N N . THR A 1 142 ? 6.297 -0.651 17.928 1.00 68.75 142 THR A N 1
ATOM 1078 C CA . THR A 1 142 ? 5.641 -1.426 16.871 1.00 68.75 142 THR A CA 1
ATOM 1079 C C . THR A 1 142 ? 6.688 -2.098 15.983 1.00 68.75 142 THR A C 1
ATOM 1081 O O . THR A 1 142 ? 6.533 -3.265 15.648 1.00 68.75 142 THR A O 1
ATOM 1084 N N . LEU A 1 143 ? 7.782 -1.399 15.659 1.00 70.06 143 LEU A N 1
ATOM 1085 C CA . LEU A 1 143 ? 8.917 -1.953 14.917 1.00 70.06 143 LEU A CA 1
ATOM 1086 C C . LEU A 1 143 ? 9.557 -3.137 15.658 1.00 70.06 143 LEU A C 1
ATOM 1088 O O . LEU A 1 143 ? 9.738 -4.189 15.056 1.00 70.06 143 LEU A O 1
ATOM 1092 N N . LEU A 1 144 ? 9.826 -2.995 16.961 1.00 73.06 144 LEU A N 1
ATOM 1093 C CA . LEU A 1 144 ? 10.368 -4.073 17.798 1.00 73.06 144 LEU A CA 1
ATOM 1094 C C . LEU A 1 144 ? 9.407 -5.263 17.909 1.00 73.06 144 LEU A C 1
ATOM 1096 O O . LEU A 1 144 ? 9.833 -6.406 17.789 1.00 73.06 144 LEU A O 1
ATOM 1100 N N . GLY A 1 145 ? 8.109 -5.005 18.092 1.00 74.00 145 GLY A N 1
ATOM 1101 C CA . GLY A 1 145 ? 7.102 -6.067 18.137 1.00 74.00 145 GLY A CA 1
ATOM 1102 C C . GLY A 1 145 ? 7.003 -6.843 16.823 1.00 74.00 145 GLY A C 1
ATOM 1103 O O . GLY A 1 145 ? 6.911 -8.063 16.838 1.00 74.00 145 GLY A O 1
ATOM 1104 N N . VAL A 1 146 ? 7.074 -6.152 15.683 1.00 76.62 146 VAL A N 1
ATOM 1105 C CA . VAL A 1 146 ? 7.070 -6.790 14.356 1.00 76.62 146 VAL A CA 1
ATOM 1106 C C . VAL A 1 146 ? 8.347 -7.598 14.129 1.00 76.62 146 VAL A C 1
ATOM 1108 O O . VAL A 1 146 ? 8.261 -8.711 13.624 1.00 76.62 146 VAL A O 1
ATOM 1111 N N . ALA A 1 147 ? 9.506 -7.077 14.540 1.00 73.81 147 ALA A N 1
ATOM 1112 C CA . ALA A 1 147 ? 10.789 -7.774 14.431 1.00 73.81 147 ALA A CA 1
ATOM 1113 C C . ALA A 1 147 ? 10.882 -9.042 15.299 1.00 73.81 147 ALA A C 1
ATOM 1115 O O . ALA A 1 147 ? 11.705 -9.900 15.024 1.00 73.81 147 ALA A O 1
ATOM 1116 N N . LEU A 1 148 ? 10.064 -9.167 16.347 1.00 73.88 148 LEU A N 1
ATOM 1117 C CA . LEU A 1 148 ? 9.966 -10.396 17.144 1.00 73.88 148 LEU A CA 1
ATOM 1118 C C . LEU A 1 148 ? 9.059 -11.458 16.505 1.00 73.88 148 LEU A C 1
ATOM 1120 O O . LEU A 1 148 ? 9.161 -12.630 16.852 1.00 73.88 148 LEU A O 1
ATOM 1124 N N . ILE A 1 149 ? 8.134 -11.048 15.633 1.00 76.81 149 ILE A N 1
ATOM 1125 C CA . ILE A 1 149 ? 7.129 -11.930 15.018 1.00 76.81 149 ILE A CA 1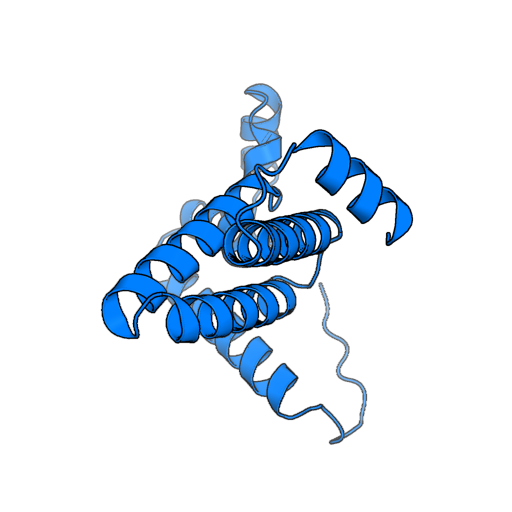
ATOM 1126 C C . ILE A 1 149 ? 7.624 -12.514 13.687 1.00 76.81 149 ILE A C 1
ATOM 1128 O O . ILE A 1 149 ? 7.181 -13.596 13.304 1.00 76.81 149 ILE A O 1
ATOM 1132 N N . MET A 1 150 ? 8.494 -11.790 12.977 1.00 70.44 150 MET A N 1
ATOM 1133 C CA . MET A 1 150 ? 9.019 -12.142 11.651 1.00 70.44 150 MET A CA 1
ATOM 1134 C C . MET A 1 150 ? 10.480 -12.554 11.716 1.00 70.44 150 MET A C 1
ATOM 1136 O O . MET A 1 150 ? 10.822 -13.520 11.003 1.00 70.44 150 MET A O 1
#

Radius of gyration: 17.54 Å; chains: 1; bounding box: 40×40×47 Å